Protein AF-A0AAD6W3H9-F1 (afdb_monomer_lite)

Sequence (147 aa):
MIMFSSDHADKYSYGVVRHFVGHGVGRVFHADPVVQHFSNRPDFELSSVISFHILCGNNDGGRMMLNQTFTIEPMLTIGSVNPVMWDDNWTVVTEDGSLSAQFEHTILITKDGAEILTHILPCLSVSMNPRASCLVLPSLENVLEKF

pLDDT: mean 73.48, std 24.06, range [24.62, 98.19]

Secondary structure (DSSP, 8-state):
-----HHHHHHTT-EE-SS--EEE-SSSSSEEEEE--S----S----------EEETTTEEE---TT-EEEE--EEESS---EEE-TTSS-EEETT---EEE--EEEEE-SSSEEETT-----------TT-----PPPGGGG-S--

Radius of gyration: 18.02 Å; chains: 1; bounding box: 47×40×47 Å

InterPro domains:
  IPR000994 Peptidase M24 [PF00557] (7-111)
  IPR002467 Peptidase M24A, methionine aminopeptidase, subfamily 1 [PS00680] (20-38)
  IPR036005 Creatinase/aminopeptidase-like [G3DSA:3.90.230.10] (4-122)
  IPR036005 Creatinase/aminopeptidase-like [SSF55920] (7-119)

Foldseek 3Di:
DCQADPVVCVVVQKDWAFPDFKAWPDPDRGHFFTFGRYDPDDDDDDDPDPLRQRQDPPSPRDDDDAFTKMKDKIKIWNDASDWDADPVRPDIAGPVNTDMDIDMFIWHAHPVGIDTPPDDDPPPCPPDDPPDPDPPDPDPPVVPPDD

Structure (mmCIF, N/CA/C/O backbone):
data_AF-A0AAD6W3H9-F1
#
_entry.id   AF-A0AAD6W3H9-F1
#
loop_
_atom_site.group_PDB
_atom_site.id
_atom_site.type_symbol
_atom_site.label_atom_id
_atom_site.label_alt_id
_atom_site.label_comp_id
_atom_site.label_asym_id
_atom_site.label_entity_id
_atom_site.label_seq_id
_atom_site.pdbx_PDB_ins_code
_atom_site.Cartn_x
_atom_site.Cartn_y
_atom_site.Cartn_z
_atom_site.occupancy
_atom_site.B_iso_or_equiv
_atom_site.auth_seq_id
_atom_site.auth_comp_id
_atom_site.auth_asym_id
_atom_site.auth_atom_id
_atom_site.pdbx_PDB_model_num
ATOM 1 N N . MET A 1 1 ? -3.961 11.464 13.111 1.00 35.06 1 MET A N 1
ATOM 2 C CA . MET A 1 1 ? -3.613 10.309 12.245 1.00 35.06 1 MET A CA 1
ATOM 3 C C . MET A 1 1 ? -3.222 10.840 10.872 1.00 35.06 1 MET A C 1
ATOM 5 O O . MET A 1 1 ? -4.103 11.134 10.075 1.00 35.06 1 MET A O 1
ATOM 9 N N . ILE A 1 2 ? -1.920 11.040 10.616 1.00 33.50 2 ILE A N 1
ATOM 10 C CA . ILE A 1 2 ? -1.422 11.353 9.264 1.00 33.50 2 ILE A CA 1
ATOM 11 C C . ILE A 1 2 ? -1.408 10.037 8.506 1.00 33.50 2 ILE A C 1
ATOM 13 O O . ILE A 1 2 ? -0.455 9.268 8.499 1.00 33.50 2 ILE A O 1
ATOM 17 N N . MET A 1 3 ? -2.573 9.748 7.981 1.00 48.25 3 MET A N 1
ATOM 18 C CA . MET A 1 3 ? -2.846 8.633 7.117 1.00 48.25 3 MET A CA 1
ATOM 19 C C . MET A 1 3 ? -2.139 8.990 5.789 1.00 48.25 3 MET A C 1
ATOM 21 O O . MET A 1 3 ? -2.246 10.131 5.351 1.00 48.25 3 MET A O 1
ATOM 25 N N . PHE A 1 4 ? -1.291 8.098 5.265 1.00 53.75 4 PHE A N 1
ATOM 26 C CA . PHE A 1 4 ? -0.338 8.322 4.160 1.00 53.75 4 PHE A CA 1
ATOM 27 C C . PHE A 1 4 ? -0.785 9.362 3.107 1.00 53.75 4 PHE A C 1
ATOM 29 O O . PHE A 1 4 ? -1.865 9.230 2.537 1.00 53.75 4 PHE A O 1
ATOM 36 N N . SER A 1 5 ? 0.045 10.382 2.840 1.00 61.56 5 SER A N 1
ATOM 37 C CA . SER A 1 5 ? -0.286 11.448 1.885 1.00 61.56 5 SER A CA 1
ATOM 38 C C . SER A 1 5 ? 0.418 11.306 0.553 1.00 61.56 5 SER A C 1
ATOM 40 O O . SER A 1 5 ? 1.646 11.225 0.540 1.00 61.56 5 SER A O 1
ATOM 42 N N . SER A 1 6 ? -0.327 11.435 -0.550 1.00 68.69 6 SER A N 1
ATOM 43 C CA . SER A 1 6 ? 0.258 11.775 -1.856 1.00 68.69 6 SER A CA 1
ATOM 44 C C . SER A 1 6 ? 1.191 12.982 -1.724 1.00 68.69 6 SER A C 1
ATOM 46 O O . SER A 1 6 ? 2.321 12.917 -2.184 1.00 68.69 6 SER A O 1
ATOM 48 N N . ASP A 1 7 ? 0.809 14.003 -0.948 1.00 70.38 7 ASP A N 1
ATOM 49 C CA . ASP A 1 7 ? 1.639 15.191 -0.710 1.00 70.38 7 ASP A CA 1
ATOM 50 C C . ASP A 1 7 ? 2.980 14.851 -0.031 1.00 70.38 7 ASP A C 1
ATOM 52 O O . ASP A 1 7 ? 3.979 15.548 -0.210 1.00 70.38 7 ASP A O 1
ATOM 56 N N . HIS A 1 8 ? 3.017 13.790 0.787 1.00 80.31 8 HIS A N 1
ATOM 57 C CA . HIS A 1 8 ? 4.251 13.336 1.425 1.00 80.31 8 HIS A CA 1
ATOM 58 C C . HIS A 1 8 ? 5.157 12.648 0.407 1.00 80.31 8 HIS A C 1
ATOM 60 O O . HIS A 1 8 ? 6.352 12.922 0.399 1.00 80.31 8 HIS A O 1
ATOM 66 N N . ALA A 1 9 ? 4.604 11.802 -0.465 1.00 82.31 9 ALA A N 1
ATOM 67 C CA . ALA A 1 9 ? 5.355 11.212 -1.570 1.00 82.31 9 ALA A CA 1
ATOM 68 C C . ALA A 1 9 ? 5.881 12.301 -2.526 1.00 82.31 9 ALA A C 1
ATOM 70 O O . ALA A 1 9 ? 7.080 12.340 -2.803 1.00 82.31 9 ALA A O 1
ATOM 71 N N . ASP A 1 10 ? 5.024 13.254 -2.905 1.00 81.38 10 ASP A N 1
ATOM 72 C CA . ASP A 1 10 ? 5.341 14.372 -3.801 1.00 81.38 10 ASP A CA 1
ATOM 73 C C . ASP A 1 10 ? 6.478 15.240 -3.246 1.00 81.38 10 ASP A C 1
ATOM 75 O O . ASP A 1 10 ? 7.414 15.592 -3.968 1.00 81.38 10 ASP A O 1
ATOM 79 N N . LYS A 1 11 ? 6.465 15.524 -1.935 1.00 83.56 11 LYS A N 1
ATOM 80 C CA . LYS A 1 11 ? 7.538 16.264 -1.250 1.00 83.56 11 LYS A CA 1
ATOM 81 C C . LYS A 1 11 ? 8.919 15.634 -1.460 1.00 83.56 11 LYS A C 1
ATOM 83 O O . LYS A 1 11 ? 9.912 16.358 -1.515 1.00 83.56 11 LYS A O 1
ATOM 88 N N . TYR A 1 12 ? 8.989 14.308 -1.545 1.00 86.06 12 TYR A N 1
ATOM 89 C CA . TYR A 1 12 ? 10.232 13.566 -1.758 1.00 86.06 12 TYR A CA 1
ATOM 90 C C . TYR A 1 12 ? 10.388 13.060 -3.198 1.00 86.06 12 TYR A C 1
ATOM 92 O O . TYR A 1 12 ? 11.309 12.297 -3.468 1.00 86.06 12 TYR A O 1
ATOM 100 N N . SER A 1 13 ? 9.538 13.526 -4.122 1.00 88.75 13 SER A N 1
ATOM 101 C CA . SER A 1 13 ? 9.558 13.144 -5.541 1.00 88.75 13 SER A CA 1
ATOM 102 C C . SER A 1 13 ? 9.396 11.638 -5.779 1.00 88.75 13 SER A C 1
ATOM 104 O O . SER A 1 13 ? 9.956 11.099 -6.729 1.00 88.75 13 SER A O 1
ATOM 106 N N . TYR A 1 14 ? 8.624 10.964 -4.924 1.00 90.88 14 TYR A N 1
ATOM 107 C CA . TYR A 1 14 ? 8.205 9.584 -5.151 1.00 90.88 14 TYR A CA 1
ATOM 108 C C . TYR A 1 14 ? 6.855 9.545 -5.864 1.00 90.88 14 TYR A C 1
ATOM 110 O O . TYR A 1 14 ? 5.955 10.327 -5.561 1.00 90.88 14 TYR A O 1
ATOM 118 N N . GLY A 1 15 ? 6.697 8.593 -6.776 1.00 89.12 15 GLY A N 1
ATOM 119 C CA . GLY A 1 15 ? 5.412 8.249 -7.361 1.00 89.12 15 GLY A CA 1
ATOM 120 C C . GLY A 1 15 ? 4.562 7.404 -6.411 1.00 89.12 15 GLY A C 1
ATOM 121 O O . GLY A 1 15 ? 5.092 6.677 -5.573 1.00 89.12 15 GLY A O 1
ATOM 122 N N . VAL A 1 16 ? 3.237 7.476 -6.565 1.00 90.25 16 VAL A N 1
ATOM 123 C CA . VAL A 1 16 ? 2.269 6.613 -5.869 1.00 90.25 16 VAL A CA 1
ATOM 124 C C . VAL A 1 16 ? 1.546 5.748 -6.896 1.00 90.25 16 VAL A C 1
ATOM 126 O O . VAL A 1 16 ? 0.908 6.270 -7.816 1.00 90.25 16 VAL A O 1
ATOM 129 N N . VAL A 1 17 ? 1.627 4.425 -6.743 1.00 90.50 17 VAL A N 1
ATOM 130 C CA . VAL A 1 17 ? 0.972 3.480 -7.658 1.00 90.50 17 VAL A CA 1
ATOM 131 C C . VAL A 1 17 ? -0.549 3.580 -7.524 1.00 90.50 17 VAL A C 1
ATOM 133 O O . VAL A 1 17 ? -1.093 3.614 -6.421 1.00 90.50 17 VAL A O 1
ATOM 136 N N . ARG A 1 18 ? -1.248 3.616 -8.666 1.00 89.56 18 ARG A N 1
ATOM 137 C CA . ARG A 1 18 ? -2.710 3.818 -8.729 1.00 89.56 18 ARG A CA 1
ATOM 138 C C . ARG A 1 18 ? -3.527 2.550 -8.977 1.00 89.56 18 ARG A C 1
ATOM 140 O O . ARG A 1 18 ? -4.743 2.567 -8.833 1.00 89.56 18 ARG A O 1
ATOM 147 N N . HIS A 1 19 ? -2.860 1.470 -9.371 1.00 91.31 19 HIS A N 1
ATOM 148 C CA . HIS A 1 19 ? -3.498 0.230 -9.820 1.00 91.31 19 HIS A CA 1
ATOM 149 C C . HIS A 1 19 ? -3.809 -0.741 -8.675 1.00 91.31 19 HIS A C 1
ATOM 151 O O . HIS A 1 19 ? -4.627 -1.639 -8.847 1.00 91.31 19 HIS A O 1
ATOM 157 N N . PHE A 1 20 ? -3.184 -0.539 -7.513 1.00 91.75 20 PHE A N 1
ATOM 158 C CA . PHE A 1 20 ? -3.389 -1.338 -6.311 1.00 91.75 20 PHE A CA 1
ATOM 159 C C . PHE A 1 20 ? -3.835 -0.437 -5.166 1.00 91.75 20 PHE A C 1
ATOM 161 O O . PHE A 1 20 ? -3.416 0.719 -5.049 1.00 91.75 20 PHE A O 1
ATOM 168 N N . VAL A 1 21 ? -4.724 -0.973 -4.346 1.00 89.81 21 VAL A N 1
ATOM 169 C CA . VAL A 1 21 ? -5.511 -0.245 -3.354 1.00 89.81 21 VAL A CA 1
ATOM 170 C C . VAL A 1 21 ? -5.564 -1.067 -2.080 1.00 89.81 21 VAL A C 1
ATOM 172 O O . VAL A 1 21 ? -5.493 -2.290 -2.144 1.00 89.81 21 VAL A O 1
ATOM 175 N N . GLY A 1 22 ? -5.739 -0.397 -0.947 1.00 90.12 22 GLY A N 1
ATOM 176 C CA . GLY A 1 22 ? -6.140 -1.081 0.271 1.00 90.12 22 GLY A CA 1
ATOM 177 C C . GLY A 1 22 ? -7.559 -1.624 0.158 1.00 90.12 22 GLY A C 1
ATOM 178 O O . GLY A 1 22 ? -8.339 -1.232 -0.720 1.00 90.12 22 GLY A O 1
ATOM 179 N N . HIS A 1 23 ? -7.902 -2.523 1.067 1.00 92.94 23 HIS A N 1
ATOM 180 C CA . HIS A 1 23 ? -9.155 -3.255 1.036 1.00 92.94 23 HIS A CA 1
ATOM 181 C C . HIS A 1 23 ? -9.699 -3.515 2.442 1.00 92.94 23 HIS A C 1
ATOM 183 O O . HIS A 1 23 ? -8.971 -3.559 3.433 1.00 92.94 23 HIS A O 1
ATOM 189 N N . GLY A 1 24 ? -11.005 -3.742 2.547 1.00 92.44 24 GLY A N 1
ATOM 190 C CA . GLY A 1 24 ? -11.594 -4.348 3.733 1.00 92.44 24 GLY A CA 1
ATOM 191 C C . GLY A 1 24 ? -11.039 -5.749 3.956 1.00 92.44 24 GLY A C 1
ATOM 192 O O . GLY A 1 24 ? -10.855 -6.515 3.006 1.00 92.44 24 GLY A O 1
ATOM 193 N N . VAL A 1 25 ? -10.784 -6.097 5.216 1.00 95.81 25 VAL A N 1
ATOM 194 C CA . VAL A 1 25 ? -10.230 -7.403 5.592 1.00 95.81 25 VAL A CA 1
ATOM 195 C C . VAL A 1 25 ? -10.857 -7.903 6.889 1.00 95.81 25 VAL A C 1
ATOM 197 O O . VAL A 1 25 ? -11.140 -7.138 7.809 1.00 95.81 25 VAL A O 1
ATOM 200 N N . GLY A 1 26 ? -11.111 -9.208 6.961 1.00 94.31 26 GLY A N 1
ATOM 201 C CA . GLY A 1 26 ? -11.686 -9.854 8.136 1.00 94.31 26 GLY A CA 1
ATOM 202 C C . GLY A 1 26 ? -11.967 -11.324 7.862 1.00 94.31 26 GLY A C 1
ATOM 203 O O . GLY A 1 26 ? -11.058 -12.104 7.608 1.00 94.31 26 GLY A O 1
ATOM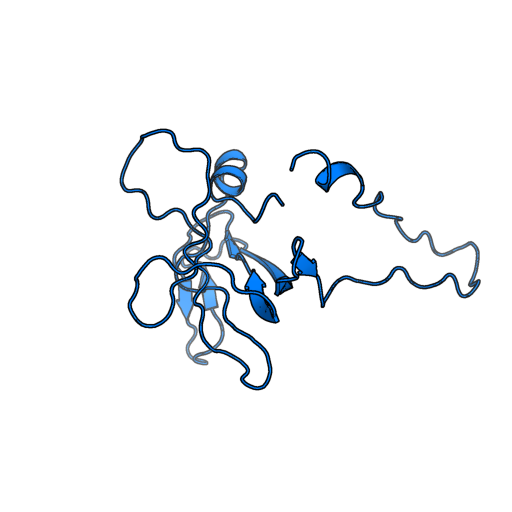 204 N N . ARG A 1 27 ? -13.245 -11.720 7.871 1.00 94.31 27 ARG A N 1
ATOM 205 C CA . ARG A 1 27 ? -13.644 -13.085 7.463 1.00 94.31 27 ARG A CA 1
ATOM 206 C C . ARG A 1 27 ? -13.445 -13.351 5.967 1.00 94.31 27 ARG A C 1
ATOM 208 O O . ARG A 1 27 ? -13.430 -14.505 5.554 1.00 94.31 27 ARG A O 1
ATOM 215 N N . VAL A 1 28 ? -13.343 -12.287 5.178 1.00 95.19 28 VAL A N 1
ATOM 216 C CA . VAL A 1 28 ? -13.043 -12.299 3.746 1.00 95.19 28 VAL A CA 1
ATOM 217 C C . VAL A 1 28 ? -11.694 -11.612 3.562 1.00 95.19 28 VAL A C 1
ATOM 219 O O . VAL A 1 28 ? -11.417 -10.634 4.258 1.00 95.19 28 VAL A O 1
ATOM 222 N N . PHE A 1 29 ? -10.863 -12.143 2.661 1.00 95.19 29 PHE A N 1
ATOM 223 C CA . PHE A 1 29 ? -9.499 -11.651 2.470 1.00 95.19 29 PHE A CA 1
ATOM 224 C C . PHE A 1 29 ? -9.484 -10.249 1.844 1.00 95.19 29 PHE A C 1
ATOM 226 O O . PHE A 1 29 ? -8.930 -9.344 2.448 1.00 95.19 29 PHE A O 1
ATOM 233 N N . HIS A 1 30 ? -10.175 -10.056 0.716 1.00 95.94 30 HIS A N 1
ATOM 234 C CA . HIS A 1 30 ? -10.365 -8.749 0.080 1.00 95.94 30 HIS A CA 1
ATOM 235 C C . HIS A 1 30 ? -11.862 -8.445 -0.019 1.00 95.94 30 HIS A C 1
ATOM 237 O O . HIS A 1 30 ? -12.610 -9.204 -0.639 1.00 95.94 30 HIS A O 1
ATOM 243 N N . ALA A 1 31 ? -12.306 -7.366 0.616 1.00 90.44 31 ALA A N 1
ATOM 244 C CA . ALA A 1 31 ? -13.692 -6.908 0.623 1.00 90.44 31 ALA A CA 1
ATOM 245 C C . ALA A 1 31 ? -13.756 -5.376 0.541 1.00 90.44 31 ALA A C 1
ATOM 247 O O . ALA A 1 31 ? -12.729 -4.700 0.571 1.00 90.44 31 ALA A O 1
ATOM 248 N N . ASP A 1 32 ? -14.965 -4.822 0.486 1.00 87.44 32 ASP A N 1
ATOM 249 C CA . ASP A 1 32 ? -15.151 -3.389 0.703 1.00 87.44 32 ASP A CA 1
ATOM 250 C C . ASP A 1 32 ? -14.681 -2.986 2.116 1.00 87.44 32 ASP A C 1
ATOM 252 O O . ASP A 1 32 ? -14.888 -3.734 3.079 1.00 87.44 32 ASP A O 1
ATOM 256 N N . PRO A 1 33 ? -14.105 -1.786 2.279 1.00 85.62 33 PRO A N 1
ATOM 257 C CA . PRO A 1 33 ? -14.019 -0.726 1.278 1.00 85.62 33 PRO A CA 1
ATOM 258 C C . PRO A 1 33 ? -12.771 -0.829 0.404 1.00 85.62 33 PRO A C 1
ATOM 260 O O . PRO A 1 33 ? -11.746 -1.338 0.842 1.00 85.62 33 PRO A O 1
ATOM 263 N N . VAL A 1 34 ? -12.828 -0.240 -0.787 1.00 85.06 34 VAL A N 1
ATOM 264 C CA . VAL A 1 34 ? -11.629 0.067 -1.574 1.00 85.06 34 VAL A CA 1
ATOM 265 C C . VAL A 1 34 ? -10.979 1.334 -1.016 1.00 85.06 34 VAL A C 1
ATOM 267 O O . VAL A 1 34 ? -11.649 2.356 -0.867 1.00 85.06 34 VAL A O 1
ATOM 270 N N . VAL A 1 35 ? -9.679 1.285 -0.720 1.00 85.50 35 VAL A N 1
ATOM 271 C CA . VAL A 1 35 ? -8.917 2.391 -0.120 1.00 85.50 35 VAL A CA 1
ATOM 272 C C . VAL A 1 35 ? -7.834 2.862 -1.090 1.00 85.50 35 VAL A C 1
ATOM 274 O O . VAL A 1 35 ? -6.788 2.237 -1.242 1.00 85.50 35 VAL A O 1
ATOM 277 N N . GLN A 1 36 ? -8.076 3.982 -1.772 1.00 85.00 36 GLN A N 1
ATOM 278 C CA . GLN A 1 36 ? -7.108 4.559 -2.713 1.00 85.00 36 GLN A CA 1
ATOM 279 C C . GLN A 1 36 ? -5.982 5.314 -1.989 1.00 85.00 36 GLN A C 1
ATOM 281 O O . GLN A 1 36 ? -6.224 6.011 -1.003 1.00 85.00 36 GLN A O 1
ATOM 286 N N . HIS A 1 37 ? -4.758 5.218 -2.517 1.00 83.69 37 HIS A N 1
ATOM 287 C CA . HIS A 1 37 ? -3.555 5.832 -1.931 1.00 83.69 37 HIS A CA 1
ATOM 288 C C . HIS A 1 37 ? -3.124 7.149 -2.598 1.00 83.69 37 HIS A C 1
ATOM 290 O O . HIS A 1 37 ? -2.216 7.821 -2.114 1.00 83.69 37 HIS A O 1
ATOM 296 N N . PHE A 1 38 ? -3.745 7.515 -3.719 1.00 75.94 38 PHE A N 1
ATOM 297 C CA . PHE A 1 38 ? -3.388 8.682 -4.522 1.00 75.94 38 PHE A CA 1
ATOM 298 C C . PHE A 1 38 ? -4.474 9.758 -4.461 1.00 75.94 38 PHE A C 1
ATOM 300 O O . PHE A 1 38 ? -5.642 9.481 -4.189 1.00 75.94 38 PHE A O 1
ATOM 307 N N . SER A 1 39 ? -4.093 11.005 -4.741 1.00 69.06 39 SER A N 1
ATOM 308 C CA . SER A 1 39 ? -5.057 12.102 -4.829 1.00 69.06 39 SER A CA 1
ATOM 309 C C . SER A 1 39 ? -5.888 12.012 -6.117 1.00 69.06 39 SER A C 1
ATOM 311 O O . SER A 1 39 ? -5.339 11.854 -7.212 1.00 69.06 39 SER A O 1
ATOM 313 N N . ASN A 1 40 ? -7.210 12.159 -5.977 1.00 56.94 40 ASN A N 1
ATOM 314 C CA . ASN A 1 40 ? -8.177 12.240 -7.080 1.00 56.94 40 ASN A CA 1
ATOM 315 C C . ASN A 1 40 ? -8.405 13.668 -7.592 1.00 56.94 40 ASN A C 1
ATOM 317 O O . ASN A 1 40 ? -9.346 13.884 -8.350 1.00 56.94 40 ASN A O 1
ATOM 321 N N . ARG A 1 41 ? -7.604 14.661 -7.182 1.00 54.00 41 ARG A N 1
ATOM 322 C CA . ARG A 1 41 ? -7.803 16.021 -7.695 1.00 54.00 41 ARG A CA 1
ATOM 323 C C . ARG A 1 41 ? -7.248 16.151 -9.113 1.00 54.00 41 ARG A C 1
ATOM 325 O O . ARG A 1 41 ? -6.031 16.030 -9.273 1.00 54.00 41 ARG A O 1
ATOM 332 N N . PRO A 1 42 ? -8.096 16.434 -10.119 1.00 45.09 4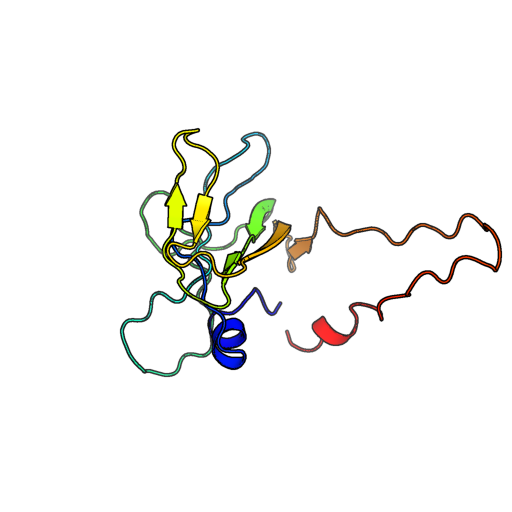2 PRO A N 1
ATOM 333 C CA . PRO A 1 42 ? -7.618 17.157 -11.271 1.00 45.09 42 PRO A CA 1
ATOM 334 C C . PRO A 1 42 ? -7.338 18.570 -10.752 1.00 45.09 42 PRO A C 1
ATOM 336 O O . PRO A 1 42 ? -8.229 19.244 -10.246 1.00 45.09 42 PRO A O 1
ATOM 339 N N . ASP A 1 43 ? -6.084 18.982 -10.853 1.00 38.94 43 ASP A N 1
ATOM 340 C CA . ASP A 1 43 ? -5.715 20.390 -10.870 1.00 38.94 43 ASP A CA 1
ATOM 341 C C . ASP A 1 43 ? -5.730 21.104 -9.501 1.00 38.94 43 ASP A C 1
ATOM 343 O O . ASP A 1 43 ? -6.680 21.105 -8.724 1.00 38.94 43 ASP A O 1
ATOM 347 N N . PHE A 1 44 ? -4.584 21.723 -9.231 1.00 42.81 44 PHE A N 1
ATOM 348 C CA . PHE A 1 44 ? -4.323 22.865 -8.361 1.00 42.81 44 PHE A CA 1
ATOM 349 C C . PHE A 1 44 ? -5.563 23.549 -7.748 1.00 42.81 44 PHE A C 1
ATOM 351 O O . PHE A 1 44 ? -6.101 24.471 -8.338 1.00 42.81 44 PHE A O 1
ATOM 358 N N . GLU A 1 45 ? -5.960 23.156 -6.537 1.00 36.34 45 GLU A N 1
ATOM 359 C CA . GLU A 1 45 ? -6.568 24.035 -5.528 1.00 36.34 45 GLU A CA 1
ATOM 360 C C . GLU A 1 45 ? -6.402 23.379 -4.148 1.00 36.34 45 GLU A C 1
ATOM 362 O O . GLU A 1 45 ? -6.650 22.182 -3.931 1.00 36.34 45 GLU A O 1
ATOM 367 N N . LEU A 1 46 ? -5.878 24.186 -3.225 1.00 40.72 46 LEU A N 1
ATOM 368 C CA . LEU A 1 46 ? -5.563 23.826 -1.854 1.00 40.72 46 LEU A CA 1
ATOM 369 C C . LEU A 1 46 ? -6.792 23.254 -1.144 1.00 40.72 46 LEU A C 1
ATOM 371 O O . LEU A 1 46 ? -7.722 23.954 -0.765 1.00 40.72 46 LEU A O 1
ATOM 375 N N . SER A 1 47 ? -6.710 21.976 -0.826 1.00 36.69 47 SER A N 1
ATOM 376 C CA . SER A 1 47 ? -7.338 21.432 0.368 1.00 36.69 47 SER A CA 1
ATOM 377 C C . SER A 1 47 ? -6.445 20.292 0.826 1.00 36.69 47 SER A C 1
ATOM 379 O O . SER A 1 47 ? -6.370 19.233 0.204 1.00 36.69 47 SER A O 1
ATOM 381 N N . SER A 1 48 ? -5.660 20.592 1.852 1.00 33.75 48 SER A N 1
ATOM 382 C CA . SER A 1 48 ? -4.588 19.789 2.441 1.00 33.75 48 SER A CA 1
ATOM 383 C C . SER A 1 48 ? -5.113 18.581 3.222 1.00 33.75 48 SER A C 1
ATOM 385 O O . SER A 1 48 ? -4.669 18.292 4.330 1.00 33.75 48 SER A O 1
ATOM 387 N N . VAL A 1 49 ? -6.105 17.894 2.665 1.00 34.00 49 VAL A N 1
ATOM 388 C CA . VAL A 1 49 ? -6.677 16.680 3.223 1.00 34.00 49 VAL A CA 1
ATOM 389 C C . VAL A 1 49 ? -6.627 15.638 2.129 1.00 34.00 49 VAL A C 1
ATOM 391 O O . VAL A 1 49 ? -7.354 15.719 1.135 1.00 34.00 49 VAL A O 1
ATOM 394 N N . ILE A 1 50 ? -5.770 14.646 2.336 1.00 38.81 50 ILE A N 1
ATOM 395 C CA . ILE A 1 50 ? -5.851 13.369 1.639 1.00 38.81 50 ILE A CA 1
ATOM 396 C C . ILE A 1 50 ? -7.244 12.867 1.929 1.00 38.81 50 ILE A C 1
ATOM 398 O O . ILE A 1 50 ? -7.576 12.476 3.049 1.00 38.81 50 ILE A O 1
ATOM 402 N N . SER A 1 51 ? -8.099 12.960 0.929 1.00 40.84 51 SER A N 1
ATOM 403 C CA . SER A 1 51 ? -9.374 12.290 1.007 1.00 40.84 51 SER A CA 1
ATOM 404 C C . SER A 1 51 ? -9.043 10.827 0.781 1.00 40.84 51 SER A C 1
ATOM 406 O O . SER A 1 51 ? -8.894 10.401 -0.363 1.00 40.84 51 SER A O 1
ATOM 408 N N . PHE A 1 52 ? -8.860 10.091 1.881 1.00 50.28 52 PHE A N 1
ATOM 409 C CA . PHE A 1 52 ? -9.008 8.644 1.888 1.00 50.28 52 PHE A CA 1
ATOM 410 C C . PHE A 1 52 ? -10.411 8.372 1.377 1.00 50.28 52 PHE A C 1
ATOM 412 O O . PHE A 1 52 ? -11.387 8.423 2.125 1.00 50.28 52 PHE A O 1
ATOM 419 N N . HIS A 1 53 ? -10.518 8.187 0.067 1.00 52.06 53 HIS A N 1
ATOM 420 C CA . HIS A 1 53 ? -11.748 7.757 -0.554 1.00 52.06 53 HIS A CA 1
ATOM 421 C C . HIS A 1 53 ? -11.866 6.281 -0.215 1.00 52.06 53 HIS A C 1
ATOM 423 O O . HIS A 1 53 ? -11.364 5.416 -0.923 1.00 52.06 53 HIS A O 1
ATOM 429 N N . ILE A 1 54 ? -12.470 6.027 0.942 1.00 54.72 54 ILE A N 1
ATOM 430 C CA . ILE A 1 54 ? -13.060 4.743 1.282 1.00 54.72 54 ILE A CA 1
ATOM 431 C C . ILE A 1 54 ? -14.229 4.609 0.321 1.00 54.72 54 ILE A C 1
ATOM 433 O O . ILE A 1 54 ? -15.286 5.176 0.557 1.00 54.72 54 ILE A O 1
ATOM 437 N N . LEU A 1 55 ? -14.027 3.967 -0.819 1.00 50.28 55 LEU A N 1
ATOM 438 C CA . LEU A 1 55 ? -15.107 3.741 -1.766 1.00 50.28 55 LEU A CA 1
ATOM 439 C C . LEU A 1 55 ? -15.868 2.502 -1.295 1.00 50.28 55 LEU A C 1
ATOM 441 O O . LEU A 1 55 ? -15.300 1.417 -1.181 1.00 50.28 55 LEU A O 1
ATOM 445 N N . CYS A 1 56 ? -17.150 2.679 -0.980 1.00 48.44 56 CYS A N 1
ATOM 446 C CA . CYS A 1 56 ? -18.048 1.581 -0.632 1.00 48.44 56 CYS A CA 1
ATOM 447 C C . CYS A 1 56 ? -18.921 1.267 -1.847 1.00 48.44 56 CYS A C 1
ATOM 449 O O . CYS A 1 56 ? -19.812 2.064 -2.125 1.00 48.44 56 CYS A O 1
ATOM 451 N N . GLY A 1 57 ? -18.681 0.147 -2.543 1.00 42.09 57 GLY A N 1
ATOM 452 C CA . GLY A 1 57 ? -19.566 -0.511 -3.527 1.00 42.09 57 GLY A CA 1
ATOM 453 C C . GLY A 1 57 ? -20.043 0.259 -4.779 1.00 42.09 57 GLY A C 1
ATOM 454 O O . GLY A 1 57 ? -20.249 -0.356 -5.819 1.00 42.09 57 GLY A O 1
ATOM 455 N N . ASN A 1 58 ? -20.199 1.584 -4.717 1.00 42.09 58 ASN A N 1
ATOM 456 C CA . ASN A 1 58 ? -20.857 2.441 -5.708 1.00 42.09 58 ASN A CA 1
ATOM 457 C C . ASN A 1 58 ? -19.994 3.647 -6.131 1.00 42.09 58 ASN A C 1
ATOM 459 O O . ASN A 1 58 ? -20.494 4.546 -6.797 1.00 42.09 58 ASN A O 1
ATOM 463 N N . ASN A 1 59 ? -18.714 3.700 -5.742 1.00 48.56 59 ASN A N 1
ATOM 464 C CA . ASN A 1 59 ? -17.812 4.850 -5.949 1.00 48.56 59 ASN A CA 1
ATOM 465 C C . ASN A 1 59 ? -18.268 6.178 -5.303 1.00 48.56 59 ASN A C 1
ATOM 467 O O . ASN A 1 59 ? -17.669 7.221 -5.560 1.00 48.56 59 ASN A O 1
ATOM 471 N N . ASP A 1 60 ? -19.269 6.141 -4.422 1.00 53.75 60 ASP A N 1
ATOM 472 C CA . ASP A 1 60 ? -19.621 7.262 -3.556 1.00 53.75 60 ASP A CA 1
ATOM 473 C C . ASP A 1 60 ? -18.634 7.334 -2.381 1.00 53.75 60 ASP A C 1
ATOM 475 O O . ASP A 1 60 ? -18.216 6.303 -1.842 1.00 53.75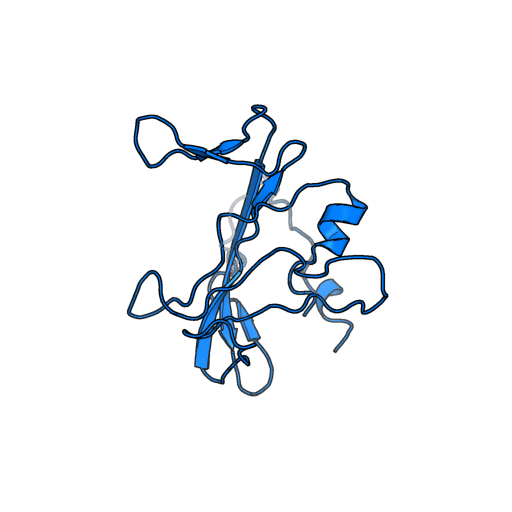 60 ASP A O 1
ATOM 479 N N . GLY A 1 61 ? -18.248 8.549 -1.975 1.00 58.91 61 GLY A N 1
ATOM 480 C CA . GLY A 1 61 ? -17.353 8.767 -0.837 1.00 58.91 61 GLY A CA 1
ATOM 481 C C . GLY A 1 61 ? -17.897 8.107 0.434 1.00 58.91 61 GLY A C 1
ATOM 482 O O . GLY A 1 61 ? -18.869 8.575 1.026 1.00 58.91 61 GLY A O 1
ATOM 483 N N . GLY A 1 62 ? -17.282 7.005 0.847 1.00 65.81 62 GLY A N 1
ATOM 484 C CA . GLY A 1 62 ? -17.637 6.255 2.043 1.00 65.81 62 GLY A CA 1
ATOM 485 C C . GLY A 1 62 ? -17.056 6.883 3.303 1.00 65.81 62 GLY A C 1
ATOM 486 O O . GLY A 1 62 ? -16.107 7.668 3.284 1.00 65.81 62 GLY A O 1
ATOM 487 N N . ARG A 1 63 ? -17.664 6.542 4.438 1.00 73.94 63 ARG A N 1
ATOM 488 C CA . ARG A 1 63 ? -17.241 6.990 5.769 1.00 73.94 63 ARG A CA 1
ATOM 489 C C . ARG A 1 63 ? -16.658 5.806 6.526 1.00 73.94 63 ARG A C 1
ATOM 491 O O . ARG A 1 63 ? -17.171 4.698 6.407 1.00 73.94 63 ARG A O 1
ATOM 498 N N . MET A 1 64 ? -15.632 6.059 7.336 1.00 83.44 64 MET A N 1
ATOM 499 C CA . MET A 1 64 ? -15.148 5.078 8.311 1.00 83.44 64 MET A CA 1
ATOM 500 C C . MET A 1 64 ? -16.258 4.754 9.309 1.00 83.44 64 MET A C 1
ATOM 502 O O . MET A 1 64 ? -16.860 5.665 9.883 1.00 83.44 64 MET A O 1
ATOM 506 N N . MET A 1 65 ? -16.511 3.465 9.520 1.00 84.31 65 MET A N 1
ATOM 507 C CA . MET A 1 65 ? -17.546 2.975 10.428 1.00 84.31 65 MET A CA 1
ATOM 508 C C . MET A 1 65 ? -16.924 2.263 11.629 1.00 84.31 65 MET A C 1
ATOM 510 O O . MET A 1 65 ? -15.921 1.570 11.495 1.00 84.31 65 MET A O 1
ATOM 514 N N . LEU A 1 66 ? -17.538 2.398 12.808 1.00 89.44 66 LEU A N 1
ATOM 515 C CA . LEU A 1 66 ? -17.123 1.673 14.013 1.00 89.44 66 LEU A CA 1
ATOM 516 C C . LEU A 1 66 ? -17.045 0.160 13.748 1.00 89.44 66 LEU A C 1
ATOM 518 O O . LEU A 1 66 ? -17.966 -0.410 13.162 1.00 89.44 66 LEU A O 1
ATOM 522 N N . ASN A 1 67 ? -15.979 -0.482 14.232 1.00 92.31 67 ASN A N 1
ATOM 523 C CA . ASN A 1 67 ? -15.649 -1.900 14.044 1.00 92.31 67 ASN A CA 1
ATOM 524 C C . ASN A 1 67 ? -15.312 -2.304 12.601 1.00 92.31 67 ASN A C 1
ATOM 526 O O . ASN A 1 67 ? -15.210 -3.495 12.309 1.00 92.31 67 ASN A O 1
ATOM 530 N N . GLN A 1 68 ? -15.143 -1.346 11.690 1.00 91.12 68 GLN A N 1
ATOM 531 C CA . GLN A 1 68 ? -14.650 -1.629 10.350 1.00 91.12 68 GLN A CA 1
ATOM 532 C C . GLN A 1 68 ? -13.154 -1.938 10.401 1.00 91.12 68 GLN A C 1
ATOM 534 O O . GLN A 1 68 ? -12.398 -1.257 11.098 1.00 91.12 68 GLN A O 1
ATOM 539 N N . THR A 1 69 ? -12.733 -2.940 9.633 1.00 94.75 69 THR A N 1
ATOM 540 C CA . THR A 1 69 ? -11.327 -3.308 9.477 1.00 94.75 69 THR A CA 1
ATOM 541 C C . THR A 1 69 ? -10.933 -3.235 8.009 1.00 94.75 69 THR A C 1
ATOM 543 O O . THR A 1 69 ? -11.637 -3.769 7.151 1.00 94.75 69 THR A O 1
ATOM 546 N N . PHE A 1 70 ? -9.829 -2.553 7.718 1.00 93.81 70 PHE A N 1
ATOM 547 C CA . PHE A 1 70 ? -9.301 -2.393 6.363 1.00 93.81 70 PHE A CA 1
ATOM 548 C C . PHE A 1 70 ? -7.783 -2.194 6.374 1.00 93.81 70 PHE A C 1
ATOM 550 O O . PHE A 1 70 ? -7.194 -1.908 7.419 1.00 93.81 70 PHE A O 1
ATOM 557 N N . THR A 1 71 ? -7.156 -2.355 5.216 1.00 93.38 71 THR A N 1
ATOM 558 C CA . THR A 1 71 ? -5.721 -2.168 5.007 1.00 93.38 71 THR A CA 1
ATOM 559 C C . THR A 1 71 ? -5.425 -0.766 4.474 1.00 93.38 71 THR A C 1
ATOM 561 O O . THR A 1 71 ? -6.222 -0.145 3.765 1.00 93.38 71 THR A O 1
ATOM 564 N N . ILE A 1 72 ? -4.263 -0.244 4.853 1.00 91.31 72 ILE A N 1
ATOM 565 C CA . ILE A 1 72 ? -3.613 0.887 4.188 1.00 91.31 72 ILE A CA 1
ATOM 566 C C . ILE A 1 72 ? -2.263 0.352 3.726 1.00 91.31 72 ILE A C 1
ATOM 568 O O . ILE A 1 72 ? -1.450 -0.026 4.571 1.00 91.31 72 ILE A O 1
ATOM 572 N N . GLU A 1 73 ? -2.039 0.311 2.414 1.00 93.50 73 GLU A N 1
ATOM 573 C CA . GLU A 1 73 ? -0.925 -0.434 1.807 1.00 93.50 73 GLU A CA 1
ATOM 574 C C . GLU A 1 73 ? -0.263 0.295 0.617 1.00 93.50 73 GLU A C 1
ATOM 576 O O . GLU A 1 73 ? -0.122 -0.264 -0.476 1.00 93.50 73 GLU A O 1
ATOM 581 N N . PRO A 1 74 ? 0.139 1.569 0.779 1.00 90.00 74 PRO A N 1
ATOM 582 C CA . PRO A 1 74 ? 0.678 2.372 -0.311 1.00 90.00 74 PRO A CA 1
ATOM 583 C C . PRO A 1 74 ? 1.949 1.758 -0.900 1.00 90.00 74 PRO A C 1
ATOM 585 O O . PRO A 1 74 ? 2.869 1.373 -0.176 1.00 90.00 74 PRO A O 1
ATOM 588 N N . MET A 1 75 ? 2.022 1.753 -2.230 1.00 92.88 75 MET A N 1
ATOM 589 C CA . MET A 1 75 ? 3.221 1.401 -2.988 1.00 92.88 75 MET A CA 1
ATOM 590 C C . MET A 1 75 ? 3.815 2.668 -3.601 1.00 92.88 75 MET A C 1
ATOM 592 O O . MET A 1 75 ? 3.110 3.417 -4.290 1.00 92.88 75 MET A O 1
ATOM 596 N N . LEU A 1 76 ? 5.104 2.894 -3.360 1.00 93.50 76 LEU A N 1
ATOM 597 C CA . LEU A 1 76 ? 5.845 4.063 -3.823 1.00 93.50 76 LEU A CA 1
ATOM 598 C C . LEU A 1 76 ? 6.943 3.691 -4.789 1.00 93.50 76 LEU A C 1
ATOM 600 O O . LEU A 1 76 ? 7.621 2.690 -4.588 1.00 93.50 76 LEU A O 1
ATOM 604 N N . THR A 1 77 ? 7.163 4.543 -5.783 1.00 95.00 77 THR A N 1
ATOM 605 C CA . THR A 1 77 ? 8.162 4.334 -6.831 1.00 95.00 77 THR A CA 1
ATOM 606 C C . THR A 1 77 ? 9.127 5.513 -6.898 1.00 95.00 77 THR A C 1
ATOM 608 O O . THR A 1 77 ? 8.742 6.662 -6.699 1.00 95.00 77 THR A O 1
ATOM 611 N N . ILE A 1 78 ? 10.403 5.246 -7.191 1.00 94.88 78 ILE A N 1
ATOM 612 C CA . ILE A 1 78 ? 11.385 6.305 -7.512 1.00 94.88 78 ILE A CA 1
ATOM 613 C C . ILE A 1 78 ? 11.215 6.814 -8.954 1.00 94.88 78 ILE A C 1
ATOM 615 O O . ILE A 1 78 ? 11.586 7.943 -9.261 1.00 94.88 78 ILE A O 1
ATOM 619 N N . GLY A 1 79 ? 10.653 5.982 -9.831 1.00 93.31 79 GLY A N 1
ATOM 620 C CA . GLY A 1 79 ? 10.395 6.299 -11.233 1.00 93.31 79 GLY A CA 1
ATOM 621 C C . GLY A 1 79 ? 8.923 6.119 -11.588 1.00 93.31 79 GLY A C 1
ATOM 622 O O . GLY A 1 79 ? 8.040 6.601 -10.873 1.00 93.31 79 GLY A O 1
ATOM 623 N N . SER A 1 80 ? 8.652 5.416 -12.685 1.00 94.06 80 SER A N 1
ATOM 624 C CA . SER A 1 80 ? 7.298 5.242 -13.211 1.00 94.06 80 SER A CA 1
ATOM 625 C C . SER A 1 80 ? 6.347 4.602 -12.193 1.00 94.06 80 SER A C 1
ATOM 627 O O . SER A 1 80 ? 6.693 3.650 -11.496 1.00 94.06 80 SER A O 1
ATOM 629 N N . VAL A 1 81 ? 5.120 5.129 -12.130 1.00 93.75 81 VAL A N 1
ATOM 630 C CA . VAL A 1 81 ? 4.006 4.574 -11.334 1.00 93.75 81 VAL A CA 1
ATOM 631 C C . VAL A 1 81 ? 3.211 3.513 -12.097 1.00 93.75 81 VAL A C 1
ATOM 633 O O . VAL A 1 81 ? 2.297 2.899 -11.537 1.00 93.75 81 VAL A O 1
ATOM 636 N N . ASN A 1 82 ? 3.506 3.340 -13.387 1.00 95.19 82 ASN A N 1
ATOM 637 C CA . ASN A 1 82 ? 2.805 2.405 -14.248 1.00 95.19 82 ASN A CA 1
ATOM 638 C C . ASN A 1 82 ? 3.346 0.988 -14.023 1.00 95.19 82 ASN A C 1
ATOM 640 O O . ASN A 1 82 ? 4.560 0.773 -14.109 1.00 95.19 82 ASN A O 1
ATOM 644 N N . PRO A 1 83 ? 2.465 0.018 -13.741 1.00 95.69 83 PRO A N 1
ATOM 645 C CA . PRO A 1 83 ? 2.851 -1.366 -13.571 1.00 95.69 83 PRO A CA 1
ATOM 646 C C . PRO A 1 83 ? 2.870 -2.127 -14.900 1.00 95.69 83 PRO A C 1
ATOM 648 O O . PRO A 1 83 ? 2.049 -1.894 -15.787 1.00 95.69 83 PRO A O 1
ATOM 651 N N . VAL A 1 84 ? 3.740 -3.127 -14.974 1.00 97.50 84 VAL A N 1
ATOM 652 C CA . VAL A 1 84 ? 3.726 -4.201 -15.967 1.00 97.50 84 VAL A CA 1
ATOM 653 C C . VAL A 1 84 ? 3.637 -5.524 -15.214 1.00 97.50 84 VAL A C 1
ATOM 655 O O . VAL A 1 84 ? 4.414 -5.775 -14.293 1.00 97.50 84 VAL A O 1
ATOM 658 N N . MET A 1 85 ? 2.678 -6.366 -15.592 1.00 98.00 85 MET A N 1
ATOM 659 C CA . MET A 1 85 ? 2.547 -7.722 -15.062 1.00 98.00 85 MET A CA 1
ATOM 660 C C . MET A 1 85 ? 3.389 -8.680 -15.907 1.00 98.00 85 MET A C 1
ATOM 662 O O . MET A 1 85 ? 3.361 -8.606 -17.134 1.00 98.00 85 MET A O 1
ATOM 666 N N . TRP A 1 86 ? 4.149 -9.554 -15.257 1.00 97.81 86 TRP A N 1
ATOM 667 C CA . TRP A 1 86 ? 4.910 -10.606 -15.928 1.00 97.81 86 TRP A CA 1
ATOM 668 C C . TRP A 1 86 ? 4.006 -11.743 -16.418 1.00 97.81 86 TRP A C 1
ATOM 670 O O . TRP A 1 86 ? 2.859 -11.881 -15.997 1.00 97.81 86 TRP A O 1
ATOM 680 N N . ASP A 1 87 ? 4.561 -12.610 -17.269 1.00 98.19 87 ASP A N 1
ATOM 681 C CA . ASP A 1 87 ? 3.858 -13.756 -17.867 1.00 98.19 87 ASP A CA 1
ATOM 682 C C . ASP A 1 87 ? 3.380 -14.802 -16.835 1.00 98.19 87 ASP A C 1
ATOM 684 O O . ASP A 1 87 ? 2.598 -15.696 -17.164 1.00 98.19 87 ASP A O 1
ATOM 688 N N . ASP A 1 88 ? 3.832 -14.700 -15.579 1.00 97.94 88 ASP A N 1
ATOM 689 C CA . ASP A 1 88 ? 3.347 -15.525 -14.468 1.00 97.94 88 ASP A CA 1
ATOM 690 C C . ASP A 1 88 ? 1.963 -15.099 -13.944 1.00 97.94 88 ASP A C 1
ATOM 692 O O . ASP A 1 88 ? 1.364 -15.830 -13.157 1.00 97.94 88 ASP A O 1
ATOM 696 N N . ASN A 1 89 ? 1.428 -13.969 -14.424 1.00 96.19 89 ASN A N 1
ATOM 697 C CA . ASN A 1 89 ? 0.155 -13.362 -14.025 1.00 96.19 89 ASN A CA 1
ATOM 698 C C . ASN A 1 89 ? 0.081 -12.911 -12.552 1.00 96.19 89 ASN A C 1
ATOM 700 O O . ASN A 1 89 ? -1.018 -12.738 -12.022 1.00 96.19 89 ASN A O 1
ATOM 704 N N . TRP A 1 90 ? 1.223 -12.725 -11.885 1.00 97.31 90 TRP A N 1
ATOM 705 C CA . TRP A 1 90 ? 1.288 -12.329 -10.473 1.00 97.31 90 TRP A CA 1
ATOM 706 C C . TRP A 1 90 ? 2.331 -11.259 -10.196 1.00 97.31 90 TRP A C 1
ATOM 708 O O . TRP A 1 90 ? 2.059 -10.317 -9.455 1.00 97.31 90 TRP A O 1
ATOM 718 N N . THR A 1 91 ? 3.528 -11.399 -10.757 1.00 97.88 91 THR A N 1
ATOM 719 C CA . THR A 1 91 ? 4.621 -10.475 -10.486 1.00 97.88 91 THR A CA 1
ATOM 720 C C . THR A 1 91 ? 4.346 -9.163 -11.199 1.00 97.88 91 THR A C 1
ATOM 722 O O . THR A 1 91 ? 4.177 -9.122 -12.419 1.00 97.88 91 THR A O 1
ATOM 725 N N . VAL A 1 92 ? 4.308 -8.080 -10.429 1.00 97.88 92 VAL A N 1
ATOM 726 C CA . VAL A 1 92 ? 4.087 -6.733 -10.944 1.00 97.88 92 VAL A CA 1
ATOM 727 C C . VAL A 1 92 ? 5.340 -5.907 -10.717 1.00 97.88 92 VAL A C 1
ATOM 729 O O . VAL A 1 92 ? 5.822 -5.783 -9.593 1.00 97.88 92 VAL A O 1
ATOM 732 N N . VAL A 1 93 ? 5.859 -5.336 -11.798 1.00 98.00 93 VAL A N 1
ATOM 733 C CA . VAL A 1 93 ? 7.045 -4.478 -11.795 1.00 98.00 93 VAL A CA 1
ATOM 734 C C . VAL A 1 93 ? 6.701 -3.093 -12.324 1.00 98.00 93 VAL A 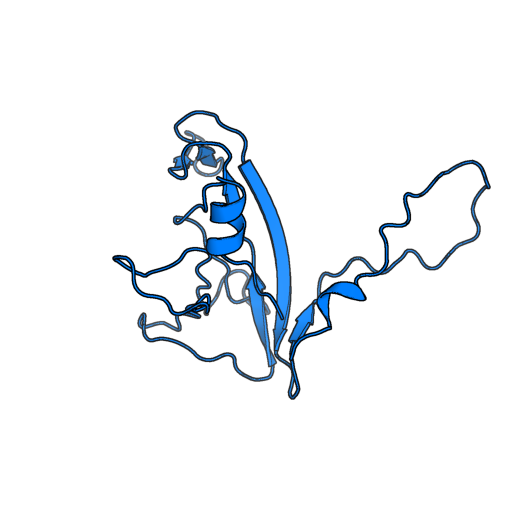C 1
ATOM 736 O O . VAL A 1 93 ? 5.691 -2.911 -12.997 1.00 98.00 93 VAL A O 1
ATOM 739 N N . THR A 1 94 ? 7.540 -2.109 -12.034 1.00 97.69 94 THR A N 1
ATOM 740 C CA . THR A 1 94 ? 7.475 -0.785 -12.663 1.00 97.69 94 THR A CA 1
ATOM 741 C C . THR A 1 94 ? 7.842 -0.886 -14.146 1.00 97.69 94 THR A C 1
ATOM 743 O O . THR A 1 94 ? 8.740 -1.645 -14.516 1.00 97.69 94 THR A O 1
ATOM 746 N N . GLU A 1 95 ? 7.166 -0.124 -15.013 1.00 97.50 95 GLU A N 1
ATOM 747 C CA . GLU A 1 95 ? 7.408 -0.173 -16.468 1.00 97.50 95 GLU A CA 1
ATOM 748 C C . GLU A 1 95 ? 8.854 0.200 -16.850 1.00 97.50 95 GLU A C 1
ATOM 750 O O . GLU A 1 95 ? 9.363 -0.240 -17.878 1.00 97.50 95 GLU A O 1
ATOM 755 N N . ASP A 1 96 ? 9.510 1.013 -16.020 1.00 97.75 96 ASP A N 1
ATOM 756 C CA . ASP A 1 96 ? 10.864 1.529 -16.221 1.00 97.75 96 ASP A CA 1
ATOM 757 C C . ASP A 1 96 ? 11.934 0.742 -15.443 1.00 97.75 96 ASP A C 1
ATOM 759 O O . ASP A 1 96 ? 13.119 1.067 -15.524 1.00 97.75 96 ASP A O 1
ATOM 763 N N . GLY A 1 97 ? 11.537 -0.286 -14.683 1.00 97.19 97 GLY A N 1
ATOM 764 C CA . GLY A 1 97 ? 12.430 -1.086 -13.843 1.00 97.19 97 GLY A CA 1
ATOM 765 C C . GLY A 1 97 ? 12.959 -0.360 -12.598 1.00 97.19 97 GLY A C 1
ATOM 766 O O . GLY A 1 97 ? 13.858 -0.877 -11.930 1.00 97.19 97 GLY A O 1
ATOM 767 N N . SER A 1 98 ? 12.428 0.823 -12.271 1.00 97.25 98 SER A N 1
ATOM 768 C CA . SER A 1 98 ? 12.796 1.576 -11.070 1.00 97.25 98 SER A CA 1
ATOM 769 C C . SER A 1 98 ? 12.359 0.869 -9.785 1.00 97.25 98 SER A C 1
ATOM 771 O O . SER A 1 98 ? 11.403 0.094 -9.763 1.00 97.25 98 SER A O 1
ATOM 773 N N . LEU A 1 99 ? 13.034 1.181 -8.675 1.00 97.62 99 LEU A N 1
ATOM 774 C CA . LEU A 1 99 ? 12.707 0.617 -7.366 1.00 97.62 99 LEU A CA 1
ATOM 775 C C . LEU A 1 99 ? 11.303 1.020 -6.900 1.00 97.62 99 LEU A C 1
ATOM 777 O O . LEU A 1 99 ? 10.873 2.165 -7.082 1.00 97.62 99 LEU A O 1
ATOM 781 N N . SER A 1 100 ? 10.653 0.070 -6.228 1.00 96.69 100 SER A N 1
ATOM 782 C CA . SER A 1 100 ? 9.386 0.246 -5.528 1.00 96.69 100 SER A CA 1
ATOM 783 C C . SER A 1 100 ? 9.513 -0.206 -4.073 1.00 96.69 100 SER A C 1
ATOM 785 O O . SER A 1 100 ? 10.299 -1.105 -3.762 1.00 96.69 100 SER A O 1
ATOM 787 N N . ALA A 1 101 ? 8.750 0.419 -3.182 1.00 95.81 101 ALA A N 1
ATOM 788 C CA . ALA A 1 101 ? 8.621 0.027 -1.786 1.00 95.81 101 ALA A CA 1
ATOM 789 C C . ALA A 1 101 ? 7.151 0.058 -1.361 1.00 95.81 101 ALA A C 1
ATOM 791 O O . ALA A 1 101 ? 6.396 0.939 -1.767 1.00 95.81 101 ALA A O 1
ATOM 792 N N . GLN A 1 102 ? 6.764 -0.882 -0.503 1.00 94.69 102 GLN A N 1
ATOM 793 C CA . GLN A 1 102 ? 5.428 -0.964 0.074 1.00 94.69 102 GLN A CA 1
ATOM 794 C C . GLN A 1 102 ? 5.538 -1.189 1.579 1.00 94.69 102 GLN A C 1
ATOM 796 O O . GLN A 1 102 ? 6.461 -1.852 2.058 1.00 94.69 102 GLN A O 1
ATOM 801 N N . PHE A 1 103 ? 4.578 -0.649 2.320 1.00 93.81 103 PHE A N 1
ATOM 802 C CA . PHE A 1 103 ? 4.328 -1.044 3.697 1.00 93.81 103 PHE A CA 1
ATOM 803 C C . PHE A 1 103 ? 2.825 -1.133 3.923 1.00 93.81 103 PHE A C 1
ATOM 805 O O . PHE A 1 103 ? 2.074 -0.363 3.328 1.00 93.81 103 PHE A O 1
ATOM 812 N N . GLU A 1 104 ? 2.398 -2.049 4.785 1.00 94.50 104 GLU A N 1
ATOM 813 C CA . GLU A 1 104 ? 0.987 -2.325 5.012 1.00 94.50 104 GLU A CA 1
ATOM 814 C C . GLU A 1 104 ? 0.687 -2.473 6.500 1.00 94.50 104 GLU A C 1
ATOM 816 O O . GLU A 1 104 ? 1.426 -3.116 7.248 1.00 94.50 104 GLU A O 1
ATOM 821 N N . HIS A 1 105 ? -0.450 -1.912 6.907 1.00 94.81 105 HIS A N 1
ATOM 822 C CA . HIS A 1 105 ? -1.071 -2.245 8.177 1.00 94.81 105 HIS A CA 1
ATOM 823 C C . HIS A 1 105 ? -2.570 -2.480 8.027 1.00 94.81 105 HIS A C 1
ATOM 825 O O . HIS A 1 105 ? -3.279 -1.727 7.361 1.00 94.81 105 HIS A O 1
ATOM 831 N N . THR A 1 106 ? -3.060 -3.478 8.760 1.00 95.44 106 THR A N 1
ATOM 832 C CA . THR A 1 106 ? -4.483 -3.647 9.060 1.00 95.44 106 THR A CA 1
ATOM 833 C C . THR A 1 106 ? -4.904 -2.712 10.192 1.00 95.44 106 THR A C 1
ATOM 835 O O . THR A 1 106 ? -4.320 -2.741 11.280 1.00 95.44 106 THR A O 1
ATOM 838 N N . ILE A 1 107 ? -5.945 -1.922 9.945 1.00 93.94 107 ILE A N 1
ATOM 839 C CA . ILE A 1 107 ? -6.488 -0.911 10.850 1.00 93.94 107 ILE A CA 1
ATOM 840 C C . ILE A 1 107 ? -7.901 -1.303 11.282 1.00 93.94 107 ILE A C 1
ATOM 842 O O . ILE A 1 107 ? -8.721 -1.667 10.444 1.00 93.94 107 ILE A O 1
ATOM 846 N N . LEU A 1 108 ? -8.202 -1.186 12.575 1.00 94.06 108 LEU A N 1
ATOM 847 C CA . LEU A 1 108 ? -9.544 -1.295 13.147 1.00 94.06 108 LEU A CA 1
ATOM 848 C C . LEU A 1 108 ? -10.050 0.089 13.550 1.00 94.06 108 LEU A C 1
ATOM 850 O O . LEU A 1 108 ? -9.407 0.778 14.335 1.00 94.06 108 LEU A O 1
ATOM 854 N N . ILE A 1 109 ? -11.229 0.480 13.075 1.00 90.94 109 ILE A N 1
ATOM 855 C CA . ILE A 1 109 ? -11.889 1.708 13.522 1.00 90.94 109 ILE A CA 1
ATOM 856 C C . ILE A 1 109 ? -12.567 1.464 14.866 1.00 90.94 109 ILE A C 1
ATOM 858 O O . ILE A 1 109 ? -13.447 0.609 14.996 1.00 90.94 109 ILE A O 1
ATOM 862 N N . THR A 1 110 ? -12.177 2.249 15.864 1.00 91.25 110 THR A N 1
ATOM 863 C CA . THR A 1 110 ? -12.733 2.207 17.216 1.00 91.25 110 THR A CA 1
ATOM 864 C C . THR A 1 110 ? -13.664 3.397 17.438 1.00 91.25 110 THR A C 1
ATOM 866 O O . THR A 1 110 ? -13.854 4.242 16.564 1.00 91.25 110 THR A O 1
ATOM 869 N N . LYS A 1 111 ? -14.304 3.457 18.609 1.00 90.31 111 LYS A N 1
ATOM 870 C CA . LYS A 1 111 ? -15.257 4.529 18.932 1.00 90.31 111 LYS A CA 1
ATOM 871 C C . LYS A 1 111 ? -14.602 5.912 18.905 1.00 90.31 111 LYS A C 1
ATOM 873 O O . LYS A 1 111 ? -15.234 6.872 18.477 1.00 90.31 111 LYS A O 1
ATOM 878 N N . ASP A 1 112 ? -13.350 5.973 19.346 1.00 90.00 112 ASP A N 1
ATOM 879 C CA . ASP A 1 112 ? -12.633 7.218 19.612 1.00 90.00 112 ASP A CA 1
ATOM 880 C C . ASP A 1 112 ? -11.382 7.370 18.720 1.00 90.00 112 ASP A C 1
ATOM 882 O O . ASP A 1 112 ? -10.564 8.260 18.942 1.00 90.00 112 ASP A O 1
ATOM 886 N N . GLY A 1 113 ? -11.209 6.512 17.704 1.00 88.00 113 GLY A N 1
ATOM 887 C CA . GLY A 1 113 ? -10.056 6.567 16.808 1.00 88.00 113 GLY A CA 1
ATOM 888 C C . GLY A 1 113 ? -9.857 5.307 15.969 1.00 88.00 113 GLY A C 1
ATOM 889 O O . GLY A 1 113 ? -10.800 4.757 15.400 1.00 88.00 113 GLY A O 1
ATOM 890 N N . ALA A 1 114 ? -8.604 4.868 15.872 1.00 88.44 114 ALA A N 1
ATOM 891 C CA . ALA A 1 114 ? -8.210 3.684 15.124 1.00 88.44 114 ALA A CA 1
ATOM 892 C C . ALA A 1 114 ? -7.100 2.917 15.854 1.00 88.44 114 ALA A C 1
ATOM 894 O O . ALA A 1 114 ? -6.249 3.518 16.508 1.00 88.44 114 ALA A O 1
ATOM 895 N N . GLU A 1 115 ? -7.106 1.596 15.719 1.00 91.94 115 GLU A N 1
ATOM 896 C CA . GLU A 1 115 ? -6.105 0.683 16.262 1.00 91.94 115 GLU A CA 1
ATOM 897 C C . GLU A 1 115 ? -5.354 -0.006 15.119 1.00 91.94 115 GLU A C 1
ATOM 899 O O . GLU A 1 115 ? -5.961 -0.491 14.165 1.00 91.94 115 GLU A O 1
ATOM 904 N N . ILE A 1 116 ? -4.025 -0.063 15.213 1.00 93.50 116 ILE A N 1
ATOM 905 C CA . ILE A 1 116 ? -3.182 -0.794 14.263 1.00 93.50 116 ILE A CA 1
ATOM 906 C C . ILE A 1 116 ? -3.109 -2.245 14.737 1.00 93.50 116 ILE A C 1
ATOM 908 O O . ILE A 1 116 ? -2.422 -2.529 15.710 1.00 93.50 116 ILE A O 1
ATOM 912 N N . LEU A 1 117 ? -3.770 -3.180 14.058 1.00 94.44 117 LEU A N 1
ATOM 913 C CA . LEU A 1 117 ? -3.828 -4.587 14.492 1.00 94.44 117 LEU A CA 1
ATOM 914 C C . LEU A 1 117 ? -2.544 -5.378 14.203 1.00 94.44 117 LEU A C 1
ATOM 916 O O . LEU A 1 117 ? -2.358 -6.483 14.701 1.00 94.44 117 LEU A O 1
ATOM 920 N N . THR A 1 118 ? -1.665 -4.823 13.375 1.00 92.88 118 THR A N 1
ATOM 921 C CA . THR A 1 118 ? -0.459 -5.487 12.854 1.00 92.88 118 THR A CA 1
ATOM 922 C C . THR A 1 118 ? 0.821 -4.780 13.295 1.00 92.88 118 THR A C 1
ATOM 924 O O . THR A 1 118 ? 1.864 -4.915 12.659 1.00 92.88 118 THR A O 1
ATOM 927 N N . HIS A 1 119 ? 0.762 -4.010 14.387 1.00 87.75 119 HIS A N 1
ATOM 928 C CA . HIS A 1 119 ? 1.952 -3.381 14.943 1.00 87.75 119 HIS A CA 1
ATOM 929 C C . HIS A 1 119 ? 2.908 -4.445 15.493 1.00 87.75 119 HIS A C 1
ATOM 931 O O . HIS A 1 119 ? 2.499 -5.429 16.111 1.00 87.75 119 HIS A O 1
ATOM 937 N N . ILE A 1 120 ? 4.207 -4.231 15.290 1.00 83.75 120 ILE A N 1
ATOM 938 C CA . ILE A 1 120 ? 5.231 -5.068 15.909 1.00 83.75 120 ILE A CA 1
ATOM 939 C C . ILE A 1 120 ? 5.228 -4.728 17.397 1.00 83.75 120 ILE A C 1
ATOM 941 O O . ILE A 1 120 ? 5.630 -3.630 17.787 1.00 83.75 120 ILE A O 1
ATOM 945 N N . LEU A 1 121 ? 4.768 -5.656 18.237 1.00 74.44 121 LEU A N 1
ATOM 946 C CA . LEU A 1 121 ? 4.977 -5.517 19.671 1.00 74.44 121 LEU A CA 1
ATOM 947 C C . LEU A 1 121 ? 6.487 -5.502 19.924 1.00 74.44 121 LEU A C 1
ATOM 949 O O . LEU A 1 121 ? 7.193 -6.368 19.389 1.00 74.44 121 LEU A O 1
ATOM 953 N N . PRO A 1 122 ? 7.008 -4.554 20.724 1.00 61.69 122 PRO A N 1
ATOM 954 C CA . PRO A 1 122 ? 8.387 -4.646 21.155 1.00 61.69 122 PRO A CA 1
ATOM 955 C C . PRO A 1 122 ? 8.566 -6.022 21.786 1.00 61.69 122 PRO A C 1
ATOM 957 O O . PRO A 1 122 ? 7.740 -6.453 22.594 1.00 61.69 122 PRO A O 1
ATOM 960 N N . CYS A 1 123 ? 9.620 -6.725 21.372 1.00 51.59 123 CYS A N 1
ATOM 961 C CA . CYS A 1 123 ? 10.048 -7.938 22.045 1.00 51.59 123 CYS A CA 1
ATOM 962 C C . CYS A 1 123 ? 10.124 -7.601 23.538 1.00 51.59 123 CYS A C 1
ATOM 964 O O . CYS A 1 123 ? 10.987 -6.820 23.946 1.00 51.59 123 CYS A O 1
ATOM 966 N N . LEU A 1 124 ? 9.177 -8.111 24.338 1.00 49.22 124 LEU A N 1
ATOM 967 C CA . LEU A 1 124 ? 9.284 -8.081 25.791 1.00 49.22 124 LEU A CA 1
ATOM 968 C C . LEU A 1 124 ? 10.672 -8.621 26.084 1.00 49.22 124 LEU A C 1
ATOM 970 O O . LEU A 1 124 ? 10.985 -9.721 25.637 1.00 49.22 124 LEU A O 1
ATOM 974 N N . SER A 1 125 ? 11.511 -7.816 26.730 1.00 46.59 125 SER A N 1
ATOM 975 C CA . SER A 1 125 ? 12.927 -8.089 26.933 1.00 46.59 125 SER A CA 1
ATOM 976 C C . SER A 1 125 ? 13.126 -9.412 27.675 1.00 46.59 125 SER A C 1
ATOM 978 O O . SER A 1 125 ? 13.306 -9.440 28.892 1.00 46.59 125 SER A O 1
ATOM 980 N N . VAL A 1 126 ? 13.112 -10.526 26.947 1.00 46.78 126 VAL A N 1
ATOM 981 C CA . VAL A 1 126 ? 13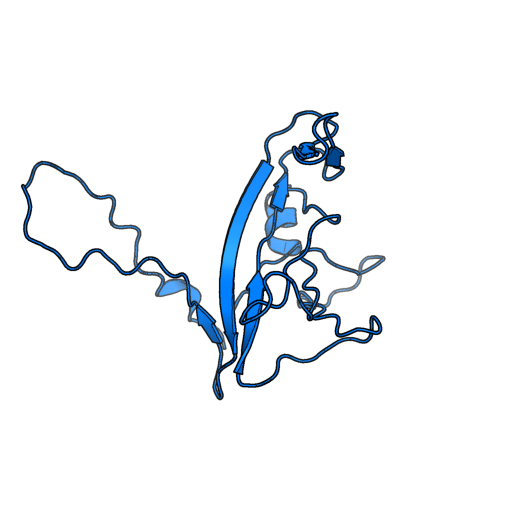.731 -11.770 27.370 1.00 46.78 126 VAL A CA 1
ATOM 982 C C . VAL A 1 126 ? 15.214 -11.456 27.331 1.00 46.78 126 VAL A C 1
ATOM 984 O O . VAL A 1 126 ? 15.815 -11.373 26.265 1.00 46.78 126 VAL A O 1
ATOM 987 N N . SER A 1 127 ? 15.756 -11.162 28.513 1.00 48.38 127 SER A N 1
ATOM 988 C CA . SER A 1 127 ? 17.174 -10.936 28.779 1.00 48.38 127 SER A CA 1
ATOM 989 C C . SER A 1 127 ? 18.043 -11.881 27.942 1.00 48.38 127 SER A C 1
ATOM 991 O O . SER A 1 127 ? 18.196 -13.058 28.269 1.00 48.38 127 SER A O 1
ATOM 993 N N . MET A 1 128 ? 18.601 -11.376 26.842 1.00 43.47 128 MET A N 1
ATOM 994 C CA . MET A 1 128 ? 19.589 -12.087 26.045 1.00 43.47 128 MET A CA 1
ATOM 995 C C . MET A 1 128 ? 20.707 -11.137 25.616 1.00 43.47 128 MET A C 1
ATOM 997 O O . MET A 1 128 ? 20.519 -10.255 24.790 1.00 43.47 128 MET A O 1
ATOM 1001 N N . ASN A 1 129 ? 21.877 -11.410 26.202 1.00 43.03 129 ASN A N 1
ATOM 1002 C CA . ASN A 1 129 ? 23.242 -11.197 25.712 1.00 43.03 129 ASN A CA 1
ATOM 1003 C C . ASN A 1 129 ? 23.646 -9.760 25.272 1.00 43.03 129 ASN A C 1
ATOM 1005 O O . ASN A 1 129 ? 23.218 -9.296 24.217 1.00 43.03 129 ASN A O 1
ATOM 1009 N N . PRO A 1 130 ? 24.582 -9.085 25.978 1.00 45.53 130 PRO A N 1
ATOM 1010 C CA . PRO A 1 130 ? 24.998 -7.695 25.714 1.00 45.53 130 PRO A CA 1
ATOM 1011 C C . PRO A 1 130 ? 25.795 -7.465 24.408 1.00 45.53 130 PRO A C 1
ATOM 1013 O O . PRO A 1 130 ? 26.495 -6.464 24.285 1.00 45.53 130 PRO A O 1
ATOM 1016 N N . ARG A 1 131 ? 25.730 -8.372 23.424 1.00 45.12 131 ARG A N 1
ATOM 1017 C CA . ARG A 1 131 ? 26.418 -8.237 22.125 1.00 45.12 131 ARG A CA 1
ATOM 1018 C C . ARG A 1 131 ? 25.499 -8.046 20.917 1.00 45.12 131 ARG A C 1
ATOM 1020 O O . ARG A 1 131 ? 26.015 -7.846 19.823 1.00 45.12 131 ARG A O 1
ATOM 1027 N N . ALA A 1 132 ? 24.179 -8.071 21.082 1.00 46.69 132 ALA A N 1
ATOM 1028 C CA . ALA A 1 132 ? 23.253 -7.721 20.008 1.00 46.69 132 ALA A CA 1
ATOM 1029 C C . ALA A 1 132 ? 22.784 -6.273 20.192 1.00 46.69 132 ALA A C 1
ATOM 1031 O O . ALA A 1 132 ? 21.919 -5.989 21.018 1.00 46.69 132 ALA A O 1
ATOM 1032 N N . SER A 1 133 ? 23.362 -5.340 19.435 1.00 38.91 133 SER A N 1
ATOM 1033 C CA . SER A 1 133 ? 22.814 -3.990 19.313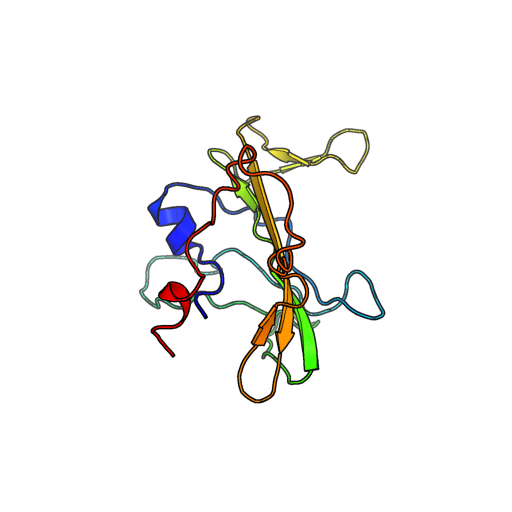 1.00 38.91 133 SER A CA 1
ATOM 1034 C C . SER A 1 133 ? 21.519 -4.065 18.503 1.00 38.91 133 SER A C 1
ATOM 1036 O O . SER A 1 133 ? 21.533 -3.994 17.275 1.00 38.91 133 SER A O 1
ATOM 1038 N N . CYS A 1 134 ? 20.396 -4.255 19.191 1.00 38.94 134 CYS A N 1
ATOM 1039 C CA . CYS A 1 134 ? 19.084 -3.980 18.628 1.00 38.94 134 CYS A CA 1
ATOM 1040 C C . CYS A 1 134 ? 18.986 -2.460 18.458 1.00 38.94 134 CYS A C 1
ATOM 1042 O O . CYS A 1 134 ? 19.100 -1.722 19.439 1.00 38.94 134 CYS A O 1
ATOM 1044 N N . LEU A 1 135 ? 18.844 -1.983 17.219 1.00 36.31 135 LEU A N 1
ATOM 1045 C CA . LEU A 1 135 ? 18.492 -0.591 16.962 1.00 36.31 135 LEU A CA 1
ATOM 1046 C C . LEU A 1 135 ? 17.095 -0.372 17.544 1.00 36.31 135 LEU A C 1
ATOM 1048 O O . LEU A 1 135 ? 16.093 -0.751 16.944 1.00 36.31 135 LEU A O 1
ATOM 1052 N N . VAL A 1 136 ? 17.041 0.205 18.743 1.00 40.28 136 VAL A N 1
ATOM 1053 C CA . VAL A 1 136 ? 15.810 0.751 19.307 1.00 40.28 136 VAL A CA 1
ATOM 1054 C C . VAL A 1 136 ? 15.418 1.906 18.394 1.00 40.28 136 VAL A C 1
ATOM 1056 O O . VAL A 1 136 ? 16.008 2.985 18.462 1.00 40.28 136 VAL A O 1
ATOM 1059 N N . LEU A 1 137 ? 14.478 1.662 17.480 1.00 38.97 137 LEU A N 1
ATOM 1060 C CA . LEU A 1 137 ? 13.825 2.749 16.764 1.00 38.97 137 LEU A CA 1
ATOM 1061 C C . LEU A 1 137 ? 13.130 3.621 17.823 1.00 38.97 137 LEU A C 1
ATOM 1063 O O . LEU A 1 137 ? 12.476 3.065 18.711 1.00 38.97 137 LEU A O 1
ATOM 1067 N N . PRO A 1 138 ? 13.309 4.954 17.796 1.00 34.78 138 PRO A N 1
ATOM 1068 C CA . PRO A 1 138 ? 12.672 5.833 18.766 1.00 34.78 138 PRO A CA 1
ATOM 1069 C C . PRO A 1 138 ? 11.158 5.604 18.761 1.00 34.78 138 PRO A C 1
ATOM 1071 O O . PRO A 1 138 ? 10.560 5.357 17.711 1.00 34.78 138 PRO A O 1
ATOM 1074 N N . SER A 1 139 ? 10.570 5.646 19.958 1.00 39.19 139 SER A N 1
ATOM 1075 C CA . SER A 1 139 ? 9.139 5.490 20.195 1.00 39.19 139 SER A CA 1
ATOM 1076 C C . SER A 1 139 ? 8.336 6.346 19.210 1.00 39.19 139 SER A C 1
ATOM 1078 O O . SER A 1 139 ? 8.657 7.504 18.942 1.00 39.19 139 SER A O 1
ATOM 1080 N N . LEU A 1 140 ? 7.247 5.776 18.691 1.00 41.56 140 LEU A N 1
ATOM 1081 C CA . LEU A 1 140 ? 6.238 6.421 17.837 1.00 41.56 140 LEU A CA 1
ATOM 1082 C C . LEU A 1 140 ? 5.512 7.614 18.509 1.00 41.56 140 LEU A C 1
ATOM 1084 O O . LEU A 1 140 ? 4.476 8.065 18.026 1.00 41.56 140 LEU A O 1
ATOM 1088 N N . GLU A 1 141 ? 6.041 8.153 19.608 1.00 34.62 141 GLU A N 1
ATOM 1089 C CA . GLU A 1 141 ? 5.443 9.232 20.397 1.00 34.62 141 GLU A CA 1
ATOM 1090 C C . GLU A 1 141 ? 5.343 10.554 19.615 1.00 34.62 141 GLU A C 1
ATOM 1092 O O . GLU A 1 141 ? 4.446 11.348 19.877 1.00 34.62 141 GLU A O 1
ATOM 1097 N N . ASN A 1 142 ? 6.150 10.757 18.567 1.00 30.25 142 ASN A N 1
ATOM 1098 C CA . ASN A 1 142 ? 6.118 11.988 17.761 1.00 30.25 142 ASN A CA 1
ATOM 1099 C C . ASN A 1 142 ? 5.082 12.003 16.616 1.00 30.25 142 ASN A C 1
ATOM 1101 O O . ASN A 1 142 ? 5.022 12.977 15.868 1.00 30.25 142 ASN A O 1
ATOM 1105 N N . VAL A 1 143 ? 4.256 10.960 16.452 1.00 36.91 143 VAL A N 1
ATOM 1106 C CA . VAL A 1 143 ? 3.179 10.927 15.430 1.00 36.91 143 VAL A CA 1
ATOM 1107 C C . VAL A 1 143 ? 1.805 11.301 16.022 1.00 36.91 143 VAL A C 1
ATOM 1109 O O . VAL A 1 143 ? 0.836 11.496 15.286 1.00 36.91 143 VAL A O 1
ATOM 1112 N N . LEU A 1 144 ? 1.710 11.446 17.351 1.00 30.78 144 LEU A N 1
ATOM 1113 C CA . LEU A 1 144 ? 0.445 11.635 18.074 1.00 30.78 144 LEU A CA 1
ATOM 1114 C C . LEU A 1 144 ? 0.074 13.100 18.363 1.00 30.78 144 LEU A C 1
ATOM 1116 O O . LEU A 1 144 ? -1.082 13.372 18.686 1.00 30.78 144 LEU A O 1
ATOM 1120 N N . GLU A 1 145 ? 0.979 14.063 18.184 1.00 24.62 145 GLU A N 1
ATOM 1121 C CA . GLU A 1 145 ? 0.649 15.485 18.346 1.00 24.62 145 GLU A CA 1
ATOM 1122 C C . GLU A 1 145 ? 0.050 16.078 17.065 1.00 24.62 145 GLU A C 1
ATOM 1124 O O . GLU A 1 145 ? 0.734 16.748 16.291 1.00 24.62 145 GLU A O 1
ATOM 1129 N N . LYS A 1 146 ? -1.237 15.792 16.835 1.00 26.83 146 LYS A N 1
ATOM 1130 C CA . LYS A 1 146 ? -2.259 16.679 16.236 1.00 26.83 146 LYS A CA 1
ATOM 1131 C C . LYS A 1 146 ? -3.495 15.850 15.885 1.00 26.83 146 LYS A C 1
ATOM 1133 O O . LYS A 1 146 ? -3.602 15.269 14.800 1.00 26.83 146 LYS A O 1
ATOM 1138 N N . PHE A 1 147 ? -4.405 15.814 16.850 1.00 30.47 147 PHE A N 1
ATOM 1139 C CA . PHE A 1 147 ? -5.839 15.658 16.652 1.00 30.47 147 PHE A CA 1
ATOM 1140 C C . PHE A 1 147 ? -6.500 16.961 17.095 1.00 30.47 147 PHE A C 1
ATOM 1142 O O . PHE A 1 147 ? -6.021 17.528 18.105 1.00 30.47 147 PHE A O 1
#

Organism: NCBI:txid444605